Protein AF-A0A9D2S2Y0-F1 (afdb_monomer_lite)

Foldseek 3Di:
DVVVVVVVVVVVVVVVVLVVVVVVDPDDDPPVVVVVVVVVVVVVVVVVCVVVDPVVVVVVVVVVVVVVVVVPPPCVVVVVVVVLVVLQVVLVVVCVVVVWDWDWDDDPQEIEIEGADPVCVVVSVVSCVVRVVRGNYDYHYPDPDDD

Radius of gyration: 36.48 Å; chains: 1; bounding box: 66×29×106 Å

Organism: NCBI:txid2838605

Sequence (147 aa):
MQAIRHLALGVCVLCALAGVVRIFWPENSYKPVINTVLLLYIVSSVLSVGSTADWAGFAAGLRSFSLQQAQAEDFTAYRESLARQASAEALGVLLAEQGIEATVSLQGEQCTVTLVQEADLPAAQRLLDANCGSLACTLAVEGGEDG

pLDDT: mean 72.74, std 10.45, range [35.22, 85.69]

Secondary structure (DSSP, 8-state):
-HHHHHHHHHHHHHHHHHHHHHHS--SS-HHHHHHHHHHHHHHHHHHHHHHHS-HHHHHHHHHHHHHHHHTS--THHHHHHHHHHHHHHHHHHHHHHTT--EEEEEETTEEEEEES-GGGHHHHHHHHHHH-TTSEEEEEETT----

Structure (mmCIF, N/CA/C/O backbone):
data_AF-A0A9D2S2Y0-F1
#
_entry.id   AF-A0A9D2S2Y0-F1
#
loop_
_atom_site.group_PDB
_atom_site.id
_atom_site.type_symbol
_atom_site.label_atom_id
_atom_site.label_alt_id
_atom_site.label_comp_id
_atom_site.label_asym_id
_atom_site.label_entity_id
_atom_site.label_seq_id
_atom_site.pdbx_PDB_ins_code
_atom_site.Cartn_x
_atom_site.Cartn_y
_atom_site.Cartn_z
_atom_site.occupancy
_atom_site.B_iso_or_equiv
_atom_site.auth_seq_id
_atom_site.auth_comp_id
_atom_site.auth_asym_id
_atom_site.auth_atom_id
_atom_site.pdbx_PDB_model_num
ATOM 1 N N . MET A 1 1 ? 35.697 -7.128 -31.069 1.00 49.03 1 MET A N 1
ATOM 2 C CA . MET A 1 1 ? 35.902 -6.735 -32.490 1.00 49.03 1 MET A CA 1
ATOM 3 C C . MET A 1 1 ? 34.728 -7.069 -33.421 1.00 49.03 1 MET A C 1
ATOM 5 O O . MET A 1 1 ? 34.572 -6.378 -34.419 1.00 49.03 1 MET A O 1
ATOM 9 N N . GLN A 1 2 ? 33.889 -8.077 -33.141 1.00 52.72 2 GLN A N 1
ATOM 10 C CA . GLN A 1 2 ? 32.745 -8.422 -34.009 1.00 52.72 2 GLN A CA 1
ATOM 11 C C . GLN A 1 2 ? 31.580 -7.415 -33.918 1.00 52.72 2 GLN A C 1
ATOM 13 O O . GLN A 1 2 ? 31.060 -7.011 -34.951 1.00 52.72 2 GLN A O 1
ATOM 18 N N . ALA A 1 3 ? 31.235 -6.921 -32.722 1.00 54.16 3 ALA A N 1
ATOM 19 C CA . ALA A 1 3 ? 30.133 -5.964 -32.527 1.00 54.16 3 ALA A CA 1
ATOM 20 C C . ALA A 1 3 ? 30.298 -4.655 -33.329 1.00 54.16 3 ALA A C 1
ATOM 22 O O . ALA A 1 3 ? 29.354 -4.182 -33.952 1.00 54.16 3 ALA A O 1
ATOM 23 N N . ILE A 1 4 ? 31.525 -4.128 -33.400 1.00 56.34 4 ILE A N 1
ATOM 24 C CA . ILE A 1 4 ? 31.847 -2.909 -34.161 1.00 56.34 4 ILE A CA 1
ATOM 25 C C . ILE A 1 4 ? 31.686 -3.150 -35.670 1.00 56.34 4 ILE A C 1
ATOM 27 O O . ILE A 1 4 ? 31.175 -2.289 -36.378 1.00 56.34 4 ILE A O 1
ATOM 31 N N . ARG A 1 5 ? 32.050 -4.343 -36.166 1.00 57.94 5 ARG A N 1
ATOM 32 C CA . ARG A 1 5 ? 31.813 -4.731 -37.568 1.00 57.94 5 ARG A CA 1
ATOM 33 C C . ARG A 1 5 ? 30.325 -4.863 -37.877 1.00 57.94 5 ARG A C 1
ATOM 35 O O . ARG A 1 5 ? 29.908 -4.405 -38.931 1.00 57.94 5 ARG A O 1
ATOM 42 N N . HIS A 1 6 ? 29.528 -5.446 -36.983 1.00 57.91 6 HIS A N 1
ATOM 43 C CA . HIS A 1 6 ? 28.078 -5.557 -37.180 1.00 57.91 6 HIS A CA 1
ATOM 44 C C . HIS A 1 6 ? 27.382 -4.192 -37.159 1.00 57.91 6 HIS A C 1
ATOM 46 O O . HIS A 1 6 ? 26.483 -3.963 -37.962 1.00 57.91 6 HIS A O 1
ATOM 52 N N . LEU A 1 7 ? 27.845 -3.262 -36.321 1.00 67.00 7 LEU A N 1
ATOM 53 C CA . LEU A 1 7 ? 27.340 -1.890 -36.279 1.00 67.00 7 LEU A CA 1
ATOM 54 C C . LEU A 1 7 ? 27.747 -1.093 -37.526 1.00 67.00 7 LEU A C 1
ATOM 56 O O . LEU A 1 7 ? 26.904 -0.440 -38.135 1.00 67.00 7 LEU A O 1
ATOM 60 N N . ALA A 1 8 ? 29.005 -1.211 -37.964 1.00 68.31 8 ALA A N 1
ATOM 61 C CA . ALA A 1 8 ? 29.482 -0.590 -39.199 1.00 68.31 8 ALA A CA 1
ATOM 62 C C . ALA A 1 8 ? 28.754 -1.138 -40.439 1.00 68.31 8 ALA A C 1
ATOM 64 O O . ALA A 1 8 ? 28.364 -0.363 -41.308 1.00 68.31 8 ALA A O 1
ATOM 65 N N . LEU A 1 9 ? 28.511 -2.453 -40.502 1.00 69.94 9 LEU A N 1
ATOM 66 C CA . LEU A 1 9 ? 27.715 -3.075 -41.563 1.00 69.94 9 LEU A CA 1
ATOM 67 C C . LEU A 1 9 ? 26.247 -2.634 -41.501 1.00 69.94 9 LEU A C 1
ATOM 69 O O . LEU A 1 9 ? 25.676 -2.327 -42.541 1.00 69.94 9 LEU A O 1
ATOM 73 N N . GLY A 1 10 ? 25.657 -2.527 -40.307 1.00 72.94 10 GLY A N 1
ATOM 74 C CA . GLY A 1 10 ? 24.292 -2.029 -40.121 1.00 72.94 10 GLY A CA 1
ATOM 75 C C . GLY A 1 10 ? 24.118 -0.591 -40.615 1.00 72.94 10 GLY A C 1
ATOM 76 O O . GLY A 1 10 ? 23.209 -0.316 -41.395 1.00 72.94 10 GLY A O 1
ATOM 77 N N . VAL A 1 11 ? 25.036 0.306 -40.243 1.00 71.50 11 VAL A N 1
ATOM 78 C CA . VAL A 1 11 ? 25.063 1.698 -40.724 1.00 71.50 11 VAL A CA 1
ATOM 79 C C . VAL A 1 11 ? 25.299 1.768 -42.233 1.00 71.50 11 VAL A C 1
ATOM 81 O O . VAL A 1 11 ? 24.627 2.529 -42.924 1.00 71.50 11 VAL A O 1
ATOM 84 N N . CYS A 1 12 ? 26.207 0.952 -42.771 1.00 71.56 12 CYS A N 1
ATOM 85 C CA . CYS A 1 12 ? 26.520 0.955 -44.198 1.00 71.56 12 CYS A CA 1
ATOM 86 C C . CYS A 1 12 ? 25.321 0.480 -45.040 1.00 71.56 12 CYS A C 1
ATOM 88 O O . CYS A 1 12 ? 24.987 1.106 -46.046 1.00 71.56 12 CYS A O 1
ATOM 90 N N . VAL A 1 13 ? 24.615 -0.561 -44.584 1.00 76.31 13 VAL A N 1
ATOM 91 C CA . VAL A 1 13 ? 23.393 -1.077 -45.222 1.00 76.31 13 VAL A CA 1
ATOM 92 C C . VAL A 1 13 ? 22.241 -0.073 -45.125 1.00 76.31 13 VAL A C 1
ATOM 94 O O . VAL A 1 13 ? 21.551 0.141 -46.119 1.00 76.31 13 VAL A O 1
ATOM 97 N N . LEU A 1 14 ? 22.063 0.600 -43.982 1.00 70.31 14 LEU A N 1
ATOM 98 C CA . LEU A 1 14 ? 21.051 1.653 -43.812 1.00 70.31 14 LEU A CA 1
ATOM 99 C C . LEU A 1 14 ? 21.303 2.856 -44.731 1.00 70.31 14 LEU A C 1
ATOM 101 O O . LEU A 1 14 ? 20.371 3.335 -45.376 1.00 70.31 14 LEU A O 1
ATOM 105 N N . CYS A 1 15 ? 22.553 3.314 -44.849 1.00 67.81 15 CYS A N 1
ATOM 106 C CA . CYS A 1 15 ? 22.923 4.396 -45.764 1.00 67.81 15 CYS A CA 1
ATOM 107 C C . CYS A 1 15 ? 22.729 3.999 -47.235 1.00 67.81 15 CYS A C 1
ATOM 109 O O . CYS A 1 15 ? 22.235 4.803 -48.027 1.00 67.81 15 CYS A O 1
ATOM 111 N N . ALA A 1 16 ? 23.073 2.761 -47.603 1.00 73.69 16 ALA A N 1
ATOM 112 C CA . ALA A 1 16 ? 22.861 2.247 -48.953 1.00 73.69 16 ALA A CA 1
ATOM 113 C C . ALA A 1 16 ? 21.364 2.143 -49.292 1.00 73.69 16 ALA A C 1
ATOM 115 O O . ALA A 1 16 ? 20.946 2.606 -50.351 1.00 73.69 16 ALA A O 1
ATOM 116 N N . LEU A 1 17 ? 20.541 1.621 -48.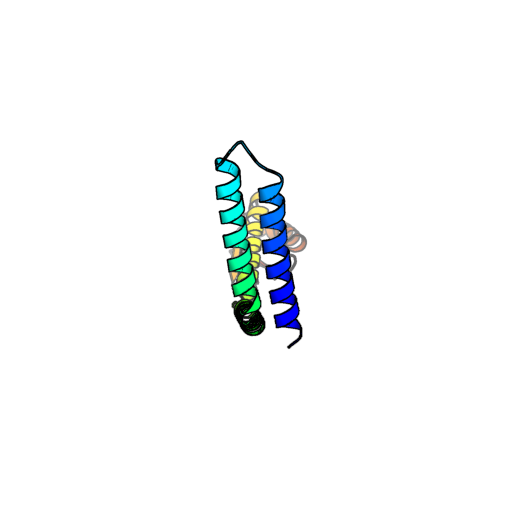376 1.00 69.62 17 LEU A N 1
ATOM 117 C CA . LEU A 1 17 ? 19.083 1.565 -48.527 1.00 69.62 17 LEU A CA 1
ATOM 118 C C . LEU A 1 17 ? 18.468 2.962 -48.642 1.00 69.62 17 LEU A C 1
ATOM 120 O O . LEU A 1 17 ? 17.639 3.184 -49.520 1.00 69.62 17 LEU A O 1
ATOM 124 N N . ALA A 1 18 ? 18.911 3.922 -47.828 1.00 64.94 18 ALA A N 1
ATOM 125 C CA . ALA A 1 18 ? 18.463 5.310 -47.922 1.00 64.94 18 ALA A CA 1
ATOM 126 C C . ALA A 1 18 ? 18.840 5.955 -49.271 1.00 64.94 18 ALA A C 1
ATOM 128 O O . ALA A 1 18 ? 18.036 6.687 -49.848 1.00 64.94 18 ALA A O 1
ATOM 129 N N . GLY A 1 19 ? 20.030 5.653 -49.803 1.00 67.38 19 GLY A N 1
ATOM 130 C CA . GLY A 1 19 ? 20.469 6.098 -51.129 1.00 67.38 19 GLY A CA 1
ATOM 131 C C . GLY A 1 19 ? 19.656 5.480 -52.272 1.00 67.38 19 GLY A C 1
ATOM 132 O O . GLY A 1 19 ? 19.246 6.193 -53.187 1.00 67.38 19 GLY A O 1
ATOM 133 N N . VAL A 1 20 ? 19.359 4.179 -52.192 1.00 69.06 20 VAL A N 1
ATOM 134 C CA . VAL A 1 20 ? 18.548 3.452 -53.185 1.00 69.06 20 VAL A CA 1
ATOM 135 C C . VAL A 1 20 ? 17.099 3.939 -53.177 1.00 69.06 20 VAL A C 1
ATOM 137 O O . VAL A 1 20 ? 16.559 4.246 -54.235 1.00 69.06 20 VAL A O 1
ATOM 140 N N . VAL A 1 21 ? 16.492 4.113 -51.999 1.00 63.28 21 VAL A N 1
ATOM 141 C CA . VAL A 1 21 ? 15.144 4.696 -51.858 1.00 63.28 21 VAL A CA 1
ATOM 142 C C . VAL A 1 21 ? 15.084 6.099 -52.468 1.00 63.28 21 VAL A C 1
ATOM 144 O O . VAL A 1 21 ? 14.081 6.460 -53.077 1.00 63.28 21 VAL A O 1
ATOM 147 N N . ARG A 1 22 ? 16.175 6.873 -52.383 1.00 62.69 22 ARG A N 1
ATOM 148 C CA . ARG A 1 22 ? 16.270 8.186 -53.032 1.00 62.69 22 ARG A CA 1
ATOM 149 C C . ARG A 1 22 ? 16.376 8.122 -54.556 1.00 62.69 22 ARG A C 1
ATOM 151 O O . ARG A 1 22 ? 15.834 8.999 -55.216 1.00 62.69 22 ARG A O 1
ATOM 158 N N . ILE A 1 23 ? 17.065 7.119 -55.104 1.00 64.31 23 ILE A N 1
ATOM 159 C CA . ILE A 1 23 ? 17.168 6.891 -56.557 1.00 64.31 23 ILE A CA 1
ATOM 160 C C . ILE A 1 23 ? 15.810 6.485 -57.147 1.00 64.31 23 ILE A C 1
ATOM 162 O O . ILE A 1 23 ? 15.483 6.881 -58.262 1.00 64.31 23 ILE A O 1
ATOM 166 N N . PHE A 1 24 ? 15.016 5.723 -56.389 1.00 59.09 24 PHE A N 1
ATOM 167 C CA . PHE A 1 24 ? 13.699 5.241 -56.812 1.00 59.09 24 PHE A CA 1
ATOM 168 C C . PHE A 1 24 ? 12.557 6.239 -56.577 1.00 59.09 24 PHE A C 1
ATOM 170 O O . PHE A 1 24 ? 11.437 5.969 -57.004 1.00 59.09 24 PHE A O 1
ATOM 177 N N . TRP A 1 25 ? 12.821 7.394 -55.953 1.00 51.00 25 TRP A N 1
ATOM 178 C CA . TRP A 1 25 ? 11.816 8.440 -55.732 1.00 51.00 25 TRP A CA 1
ATOM 179 C C . TRP A 1 25 ? 12.216 9.795 -56.346 1.00 51.00 25 TRP A C 1
ATOM 181 O O . TRP A 1 25 ? 12.379 10.786 -55.621 1.00 51.00 25 TRP A O 1
ATOM 191 N N . PRO A 1 26 ? 12.408 9.873 -57.678 1.00 53.50 26 PRO A N 1
ATOM 192 C CA . PRO A 1 26 ? 12.520 11.147 -58.357 1.00 53.50 26 PRO A CA 1
ATOM 193 C C . PRO A 1 26 ? 11.121 11.765 -58.481 1.00 53.50 26 PRO A C 1
ATOM 195 O O . PRO A 1 26 ? 10.187 11.146 -58.976 1.00 53.50 26 PRO A O 1
ATOM 198 N N . GLU A 1 27 ? 11.018 13.005 -58.008 1.00 54.72 27 GLU A N 1
ATOM 199 C CA . GLU A 1 27 ? 9.892 13.924 -58.206 1.00 54.72 27 GLU A CA 1
ATOM 200 C C . GLU A 1 27 ? 8.595 13.590 -57.453 1.00 54.72 27 GLU A C 1
ATOM 202 O O . GLU A 1 27 ? 7.667 12.977 -57.967 1.00 54.72 27 GLU A O 1
ATOM 207 N N . ASN A 1 28 ? 8.523 14.086 -56.211 1.00 53.59 28 ASN A N 1
ATOM 208 C CA . ASN A 1 28 ? 7.431 14.913 -55.667 1.00 53.59 28 ASN A CA 1
ATOM 209 C C . ASN A 1 28 ? 7.290 14.678 -54.149 1.00 53.59 28 ASN A C 1
ATOM 211 O O . ASN A 1 28 ? 7.199 13.546 -53.679 1.00 53.59 28 ASN A O 1
ATOM 215 N N . SER A 1 29 ? 7.205 15.778 -53.391 1.00 54.41 29 SER A N 1
ATOM 216 C CA . SER A 1 29 ? 7.024 15.854 -51.930 1.00 54.41 29 SER A CA 1
ATOM 217 C C . SER A 1 29 ? 8.307 15.832 -51.072 1.00 54.41 29 SER A C 1
ATOM 219 O O . SER A 1 29 ? 8.722 14.827 -50.502 1.00 54.41 29 SER A O 1
ATOM 221 N N . TYR A 1 30 ? 8.909 17.013 -50.896 1.00 55.62 30 TYR A N 1
ATOM 222 C CA . TYR A 1 30 ? 10.034 17.272 -49.979 1.00 55.62 30 TYR A CA 1
ATOM 223 C C . TYR A 1 30 ? 9.666 17.164 -48.482 1.00 55.62 30 TYR A C 1
ATOM 225 O O . TYR A 1 30 ? 10.537 16.950 -47.640 1.00 55.62 30 TYR A O 1
ATOM 233 N N . LYS A 1 31 ? 8.378 17.278 -48.130 1.00 57.38 31 LYS A N 1
ATOM 234 C CA . LYS A 1 31 ? 7.872 17.208 -46.743 1.00 57.38 31 LYS A CA 1
ATOM 235 C C . LYS A 1 31 ? 8.111 15.854 -46.043 1.00 57.38 31 LYS A C 1
ATOM 237 O O . LYS A 1 31 ? 8.651 15.864 -44.937 1.00 57.38 31 LYS A O 1
ATOM 242 N N . PRO A 1 32 ? 7.761 14.696 -46.636 1.00 63.59 32 PRO A N 1
ATOM 243 C CA . PRO A 1 32 ? 7.990 13.393 -46.006 1.00 63.59 32 PRO A CA 1
ATOM 244 C C . PRO A 1 32 ? 9.474 13.026 -45.901 1.00 63.59 32 PRO A C 1
ATOM 246 O O . PRO A 1 32 ? 9.870 12.372 -44.938 1.00 63.59 32 PRO A O 1
ATOM 249 N N . VAL A 1 33 ? 10.315 13.483 -46.832 1.00 65.38 33 VAL A N 1
ATOM 250 C CA . VAL A 1 33 ? 11.755 13.174 -46.836 1.00 65.38 33 VAL A CA 1
ATOM 251 C C . VAL A 1 33 ? 12.474 13.831 -45.657 1.00 65.38 33 VAL A C 1
ATOM 253 O O . VAL A 1 33 ? 13.266 13.170 -44.993 1.00 65.38 33 VAL A O 1
ATOM 256 N N . ILE A 1 34 ? 12.165 15.094 -45.338 1.00 70.69 34 ILE A N 1
ATOM 257 C CA . ILE A 1 34 ? 12.774 15.790 -44.190 1.00 70.69 34 ILE A CA 1
ATOM 258 C C . ILE A 1 34 ? 12.398 15.091 -42.882 1.00 70.69 34 ILE A C 1
ATOM 260 O O . ILE A 1 34 ? 13.273 14.814 -42.067 1.00 70.69 34 ILE A O 1
ATOM 264 N N . ASN A 1 35 ? 11.121 14.739 -42.707 1.00 71.94 35 ASN A N 1
ATOM 265 C CA . ASN A 1 35 ? 10.665 14.039 -41.507 1.00 71.94 35 ASN A CA 1
ATOM 266 C C . ASN A 1 35 ? 11.279 12.635 -41.390 1.00 71.94 35 ASN A C 1
ATOM 268 O O . ASN A 1 35 ? 11.668 12.216 -40.307 1.00 71.94 35 ASN A O 1
ATOM 272 N N . THR A 1 36 ? 11.428 11.927 -42.511 1.00 76.69 36 THR A N 1
ATOM 273 C CA . THR A 1 36 ? 12.027 10.584 -42.536 1.00 76.69 36 THR A CA 1
ATOM 274 C C . THR A 1 36 ? 13.508 10.629 -42.183 1.00 76.69 36 THR A C 1
ATOM 276 O O . THR A 1 36 ? 13.975 9.814 -41.394 1.00 76.69 36 THR A O 1
ATOM 279 N N . VAL A 1 37 ? 14.248 11.603 -42.718 1.00 77.38 37 VAL A N 1
ATOM 280 C CA . VAL A 1 37 ? 15.668 11.789 -42.393 1.00 77.38 37 VAL A CA 1
ATOM 281 C C . VAL A 1 37 ? 15.839 12.235 -40.940 1.00 77.38 37 VAL A C 1
ATOM 283 O O . VAL A 1 37 ? 16.724 11.724 -40.260 1.00 77.38 37 VAL A O 1
ATOM 286 N N . LEU A 1 38 ? 14.975 13.123 -40.435 1.00 79.19 38 LEU A N 1
ATOM 287 C CA . LEU A 1 38 ? 14.986 13.539 -39.031 1.00 79.19 38 LEU A CA 1
ATOM 288 C C . LEU A 1 38 ? 14.698 12.354 -38.098 1.00 79.19 38 LEU A C 1
ATOM 290 O O . LEU A 1 38 ? 15.418 12.147 -37.126 1.00 79.19 38 LEU A O 1
ATOM 294 N N . LEU A 1 39 ? 13.693 11.538 -38.424 1.00 80.38 39 LEU A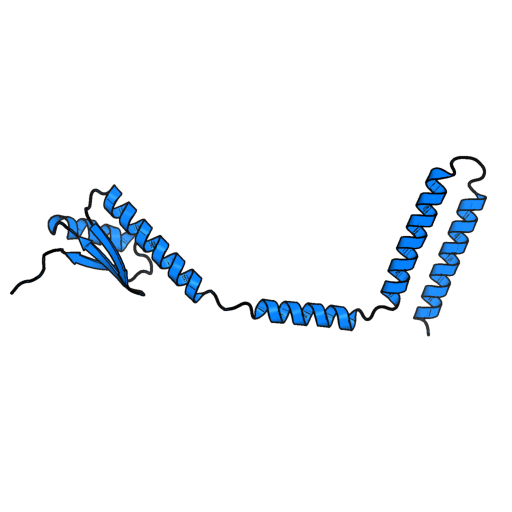 N 1
ATOM 295 C CA . LEU A 1 39 ? 13.341 10.339 -37.668 1.00 80.38 39 LEU A CA 1
ATOM 296 C C . LEU A 1 39 ? 14.490 9.325 -37.674 1.00 80.38 39 LEU A C 1
ATOM 298 O O . LEU A 1 39 ? 14.867 8.823 -36.620 1.00 80.38 39 LEU A O 1
ATOM 302 N N . LEU A 1 40 ? 15.090 9.065 -38.839 1.00 79.50 40 LEU A N 1
ATOM 303 C CA . LEU A 1 40 ? 16.258 8.190 -38.960 1.00 79.50 40 LEU A CA 1
ATOM 304 C C . LEU A 1 40 ? 17.453 8.718 -38.167 1.00 79.50 40 LEU A C 1
ATOM 306 O O . LEU A 1 40 ? 18.142 7.932 -37.523 1.00 79.50 40 LEU A O 1
ATOM 310 N N . TYR A 1 41 ? 17.685 10.031 -38.174 1.00 78.25 41 TYR A N 1
ATOM 311 C CA . TYR A 1 41 ? 18.746 10.653 -37.391 1.00 78.25 41 TYR A CA 1
ATOM 312 C C . TYR A 1 41 ? 18.502 10.504 -35.885 1.00 78.25 41 TYR A C 1
ATOM 314 O O . TYR A 1 41 ? 19.420 10.125 -35.159 1.00 78.25 41 TYR A O 1
ATOM 322 N N . ILE A 1 42 ? 17.272 10.729 -35.414 1.00 80.06 42 ILE A N 1
ATOM 323 C CA . ILE A 1 42 ? 16.896 10.542 -34.005 1.00 80.06 42 ILE A CA 1
ATOM 324 C C . ILE A 1 42 ? 17.072 9.075 -33.601 1.00 80.06 42 ILE A C 1
ATOM 326 O O . ILE A 1 42 ? 17.743 8.790 -32.612 1.00 80.06 42 ILE A O 1
ATOM 330 N N . VAL A 1 43 ? 16.547 8.134 -34.391 1.00 80.00 43 VAL A N 1
ATOM 331 C CA . VAL A 1 43 ? 16.662 6.694 -34.115 1.00 80.00 43 VAL A CA 1
ATOM 332 C C . VAL A 1 43 ? 18.123 6.248 -34.131 1.00 80.00 43 VAL A C 1
ATOM 334 O O . VAL A 1 43 ? 18.553 5.554 -33.216 1.00 80.00 43 VAL A O 1
ATOM 337 N N . SER A 1 44 ? 18.917 6.685 -35.111 1.00 73.25 44 SER A N 1
ATOM 338 C CA . SER A 1 44 ? 20.344 6.356 -35.181 1.00 73.25 44 SER A CA 1
ATOM 339 C C . SER A 1 44 ? 21.140 6.971 -34.031 1.00 73.25 44 SER A C 1
ATOM 341 O O . SER A 1 44 ? 22.096 6.349 -33.576 1.00 73.25 44 SER A O 1
ATOM 343 N N . SER A 1 45 ? 20.774 8.168 -33.568 1.00 74.06 45 SER A N 1
ATOM 344 C CA . SER A 1 45 ? 21.450 8.850 -32.456 1.00 74.06 45 SER A CA 1
ATOM 345 C C . SER A 1 45 ? 21.118 8.200 -31.113 1.00 74.06 45 SER A C 1
ATOM 347 O O . SER A 1 45 ? 21.996 8.011 -30.279 1.00 74.06 45 SER A O 1
ATOM 349 N N . VAL A 1 46 ? 19.864 7.789 -30.910 1.00 75.00 46 VAL A N 1
ATOM 350 C CA . VAL A 1 46 ? 19.456 7.040 -29.712 1.00 75.00 46 VAL A CA 1
ATOM 351 C C . VAL A 1 46 ? 20.059 5.636 -29.721 1.00 75.00 46 VAL A C 1
ATOM 353 O O . VAL A 1 46 ? 20.520 5.162 -28.687 1.00 75.00 46 VAL A O 1
ATOM 356 N N . LEU A 1 47 ? 20.118 4.977 -30.881 1.00 72.19 47 LEU A N 1
ATOM 357 C CA . LEU A 1 47 ? 20.699 3.641 -31.006 1.00 72.19 47 LEU A CA 1
ATOM 358 C C . LEU A 1 47 ? 22.227 3.654 -30.850 1.00 72.19 47 LEU A C 1
ATOM 360 O O . LEU A 1 47 ? 22.780 2.733 -30.253 1.00 72.19 47 LEU A O 1
ATOM 364 N N . SER A 1 48 ? 22.916 4.697 -31.327 1.00 62.88 48 SER A N 1
ATOM 365 C CA . SER A 1 48 ? 24.363 4.845 -31.138 1.00 62.88 48 SER A CA 1
ATOM 366 C C . SER A 1 48 ? 24.709 5.118 -29.675 1.00 62.88 48 SER A C 1
ATOM 368 O O . SER A 1 48 ? 25.541 4.404 -29.118 1.00 62.88 48 SER A O 1
ATOM 370 N N . VAL A 1 49 ? 24.001 6.045 -29.021 1.00 63.03 49 VAL A N 1
ATOM 371 C CA . VAL A 1 49 ? 24.150 6.312 -27.582 1.00 63.03 49 VAL A CA 1
ATOM 372 C C . VAL A 1 49 ? 23.794 5.073 -26.763 1.00 63.03 49 VAL A C 1
ATOM 374 O O . VAL A 1 49 ? 24.542 4.706 -25.861 1.00 63.03 49 VAL A O 1
ATOM 377 N N . GLY A 1 50 ? 22.721 4.365 -27.123 1.00 61.94 50 GLY A N 1
ATOM 378 C CA . GLY A 1 50 ? 22.348 3.092 -26.515 1.00 61.94 50 GLY A CA 1
ATOM 379 C C . GLY A 1 50 ? 23.409 2.007 -26.708 1.00 61.94 50 GLY A C 1
ATOM 380 O O . GLY A 1 50 ? 23.651 1.228 -25.803 1.00 61.94 50 GLY A O 1
ATOM 381 N N . SER A 1 51 ? 24.120 1.954 -27.832 1.00 63.56 51 SER A N 1
ATOM 382 C CA . SER A 1 51 ? 25.181 0.951 -28.023 1.00 63.56 51 SER A CA 1
ATOM 383 C C . SER A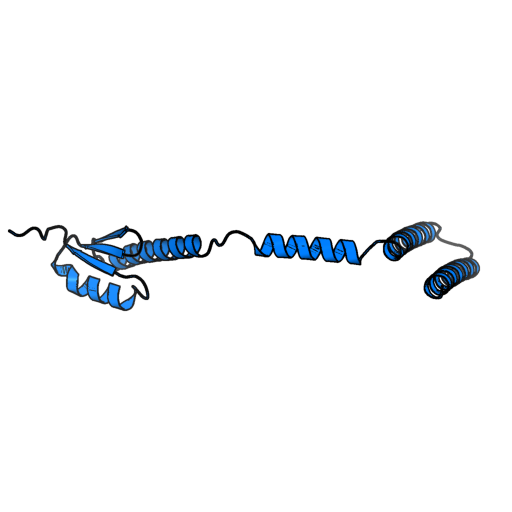 1 51 ? 26.450 1.213 -27.197 1.00 63.56 51 SER A C 1
ATOM 385 O O . SER A 1 51 ? 27.234 0.291 -26.978 1.00 63.56 51 SER A O 1
ATOM 387 N N . THR A 1 52 ? 26.648 2.452 -26.732 1.00 60.41 52 THR A N 1
ATOM 388 C CA . THR A 1 52 ? 27.812 2.878 -25.934 1.00 60.41 52 THR A CA 1
ATOM 389 C C . THR A 1 52 ? 27.496 3.130 -24.460 1.00 60.41 52 THR A C 1
ATOM 391 O O . THR A 1 52 ? 28.417 3.304 -23.666 1.00 60.41 52 THR A O 1
ATOM 394 N N . ALA A 1 53 ? 26.216 3.191 -24.091 1.00 69.81 53 ALA A N 1
ATOM 395 C CA . ALA A 1 53 ? 25.784 3.426 -22.721 1.00 69.81 53 ALA A CA 1
ATOM 396 C C . ALA A 1 53 ? 26.045 2.194 -21.843 1.00 69.81 53 ALA A C 1
ATOM 398 O O . ALA A 1 53 ? 25.782 1.057 -22.243 1.00 69.81 53 ALA A O 1
ATOM 399 N N . ASP A 1 54 ? 26.529 2.425 -20.621 1.00 72.62 54 ASP A N 1
ATOM 400 C CA . ASP A 1 54 ? 26.712 1.381 -19.614 1.00 72.62 54 ASP A CA 1
ATOM 401 C C . ASP A 1 54 ? 25.352 0.970 -19.022 1.00 72.62 54 ASP A C 1
ATOM 403 O O . ASP A 1 54 ? 24.931 1.401 -17.945 1.00 72.62 54 ASP A O 1
ATOM 407 N N . TRP A 1 55 ? 24.630 0.134 -19.771 1.00 77.00 55 TRP A N 1
ATOM 408 C CA . TRP A 1 55 ? 23.353 -0.442 -19.347 1.00 77.00 55 TRP A CA 1
ATOM 409 C C . TRP A 1 55 ? 23.475 -1.271 -18.073 1.00 77.00 55 TRP A C 1
ATOM 411 O O . TRP A 1 55 ? 22.492 -1.396 -17.343 1.00 77.00 55 TRP A O 1
ATOM 421 N N . ALA A 1 56 ? 24.655 -1.830 -17.790 1.00 76.56 56 ALA A N 1
ATOM 422 C CA . ALA A 1 56 ? 24.886 -2.577 -16.564 1.00 76.56 56 ALA A CA 1
ATOM 423 C C . ALA A 1 56 ? 24.901 -1.630 -15.356 1.00 76.56 56 ALA A C 1
ATOM 425 O O . ALA A 1 56 ? 24.218 -1.907 -14.370 1.00 76.56 56 ALA A O 1
ATOM 426 N N . GLY A 1 57 ? 25.577 -0.482 -15.465 1.00 79.56 57 GLY A N 1
ATOM 427 C CA . GLY A 1 57 ? 25.545 0.586 -14.463 1.00 79.56 57 GLY A CA 1
ATOM 428 C C . GLY A 1 57 ? 24.148 1.185 -14.265 1.00 79.56 57 GLY A C 1
ATOM 429 O O . GLY A 1 57 ? 23.705 1.361 -13.132 1.00 79.56 57 GLY A O 1
ATOM 430 N N . PHE A 1 58 ? 23.400 1.411 -15.349 1.00 79.38 58 PHE A N 1
ATOM 431 C CA . PHE A 1 58 ? 22.013 1.887 -15.273 1.00 79.38 58 PHE A CA 1
ATOM 432 C C . PHE A 1 58 ? 21.075 0.863 -14.614 1.00 79.38 58 PHE A C 1
ATOM 434 O O . PHE A 1 58 ? 20.296 1.211 -13.728 1.00 79.38 58 PHE A O 1
ATOM 441 N N . ALA A 1 59 ? 21.178 -0.417 -14.984 1.00 80.56 59 ALA A N 1
ATOM 442 C CA . ALA A 1 59 ? 20.396 -1.489 -14.370 1.00 80.56 59 ALA A CA 1
ATOM 443 C C . ALA A 1 59 ? 20.772 -1.713 -12.896 1.00 80.56 59 ALA A C 1
ATOM 445 O O . ALA A 1 59 ? 19.905 -2.032 -12.081 1.00 80.56 59 ALA A O 1
ATOM 446 N N . ALA A 1 60 ? 22.046 -1.536 -12.536 1.00 81.06 60 ALA A N 1
ATOM 447 C CA . ALA A 1 60 ? 22.499 -1.555 -11.149 1.00 81.06 60 ALA A CA 1
ATOM 448 C C . ALA A 1 60 ? 21.934 -0.364 -10.360 1.00 81.06 60 ALA A C 1
ATOM 450 O O . ALA A 1 60 ? 21.433 -0.557 -9.254 1.00 81.06 60 ALA A O 1
ATOM 451 N N . GLY A 1 61 ? 21.923 0.833 -10.956 1.00 83.44 61 GLY A N 1
ATOM 452 C CA . GLY A 1 61 ? 21.289 2.025 -10.395 1.00 83.44 61 GLY A CA 1
ATOM 453 C C . GLY A 1 61 ? 19.796 1.815 -10.143 1.00 83.44 61 GLY A C 1
ATOM 454 O O . GLY A 1 61 ? 19.331 2.018 -9.023 1.00 83.44 61 GLY A O 1
ATOM 455 N N . LEU A 1 62 ? 19.063 1.292 -11.130 1.00 83.38 62 LEU A N 1
ATOM 456 C CA . LEU A 1 62 ? 17.653 0.930 -10.968 1.00 83.38 62 LEU A CA 1
ATOM 457 C C . LEU A 1 62 ? 17.449 -0.091 -9.846 1.00 83.38 62 LEU A C 1
ATOM 459 O O . LEU A 1 62 ? 16.591 0.117 -8.998 1.00 83.38 62 LEU A O 1
ATOM 463 N N . ARG A 1 63 ? 18.268 -1.149 -9.781 1.00 80.06 63 ARG A N 1
ATOM 464 C CA . ARG A 1 63 ? 18.195 -2.138 -8.694 1.00 80.06 63 ARG A CA 1
ATOM 465 C C . ARG A 1 63 ? 18.460 -1.526 -7.323 1.00 80.06 63 ARG A C 1
ATOM 467 O O . ARG A 1 63 ? 17.736 -1.847 -6.390 1.00 80.06 63 ARG A O 1
ATOM 474 N N . SER A 1 64 ? 19.458 -0.652 -7.192 1.00 80.62 64 SER A N 1
ATOM 475 C CA . SER A 1 64 ? 19.726 0.042 -5.927 1.00 80.62 64 SER A CA 1
ATOM 476 C C . SER A 1 64 ? 18.565 0.943 -5.516 1.00 80.62 64 SER A C 1
ATOM 478 O O . SER A 1 64 ? 18.198 0.963 -4.348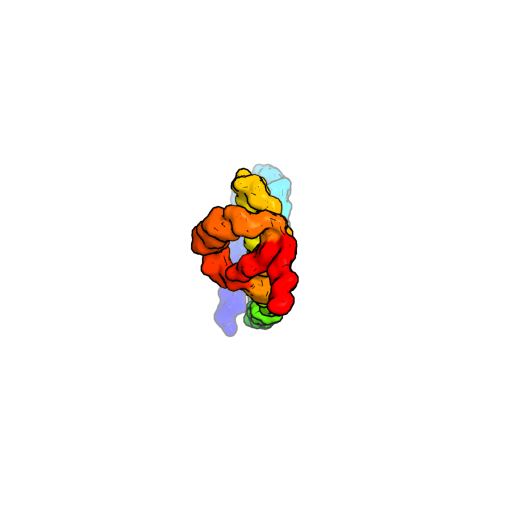 1.00 80.62 64 SER A O 1
ATOM 480 N N . PHE A 1 65 ? 17.924 1.605 -6.481 1.00 82.31 65 PHE A N 1
ATOM 481 C CA . PHE A 1 65 ? 16.751 2.435 -6.234 1.00 82.31 65 PHE A CA 1
ATOM 482 C C . PHE A 1 65 ? 15.542 1.589 -5.821 1.00 82.31 65 PHE A C 1
ATOM 484 O O . PHE A 1 65 ? 14.844 1.936 -4.877 1.00 82.31 65 PHE A O 1
ATOM 491 N N . SER A 1 66 ? 15.329 0.441 -6.470 1.00 76.81 66 SER A N 1
ATOM 492 C CA . SER A 1 66 ? 14.283 -0.515 -6.094 1.00 76.81 66 SER A CA 1
ATOM 493 C C . SER A 1 66 ? 14.522 -1.133 -4.717 1.00 76.81 66 SER A C 1
ATOM 495 O O . SER A 1 66 ? 13.568 -1.319 -3.974 1.00 76.81 66 SER A O 1
ATOM 497 N N . LEU A 1 67 ? 15.772 -1.432 -4.349 1.00 73.56 67 LEU A N 1
ATOM 498 C CA . LEU A 1 67 ? 16.119 -1.925 -3.012 1.00 73.56 67 LEU A CA 1
ATOM 499 C C . LEU A 1 67 ? 15.934 -0.842 -1.942 1.00 73.56 67 LEU A C 1
ATOM 501 O O . LEU A 1 67 ? 15.419 -1.136 -0.870 1.00 73.56 67 LEU A O 1
ATOM 505 N N . GLN A 1 68 ? 16.276 0.410 -2.254 1.00 69.44 68 GLN A N 1
ATOM 506 C CA . GLN A 1 68 ? 16.013 1.561 -1.388 1.00 69.44 68 GLN A CA 1
ATOM 507 C C . GLN A 1 68 ? 14.506 1.813 -1.223 1.00 69.44 68 GLN A C 1
ATOM 509 O O . GLN A 1 68 ? 14.043 2.106 -0.129 1.00 69.44 68 GLN A O 1
ATOM 514 N N . GLN A 1 69 ? 13.717 1.654 -2.290 1.00 63.84 69 GLN A N 1
ATOM 515 C CA . GLN A 1 69 ? 12.254 1.705 -2.212 1.00 63.84 69 GLN A CA 1
ATOM 516 C C . GLN A 1 69 ? 11.659 0.498 -1.482 1.00 63.84 69 GLN A C 1
ATOM 518 O O . GLN A 1 69 ? 10.622 0.634 -0.851 1.00 63.84 69 GLN A O 1
ATOM 523 N N . ALA A 1 70 ? 12.288 -0.675 -1.543 1.00 61.00 70 ALA A N 1
ATOM 524 C CA . ALA A 1 70 ? 11.876 -1.831 -0.748 1.00 61.00 70 ALA A CA 1
ATOM 525 C C . ALA A 1 70 ? 12.204 -1.655 0.745 1.00 61.00 70 ALA A C 1
ATOM 527 O O . ALA A 1 70 ? 11.564 -2.281 1.580 1.00 61.00 70 ALA A O 1
ATOM 528 N N . GLN A 1 71 ? 13.155 -0.777 1.076 1.00 60.09 71 GLN A N 1
ATOM 529 C CA . GLN A 1 71 ? 13.367 -0.252 2.427 1.00 60.09 71 GLN A CA 1
ATOM 530 C C . GLN A 1 71 ? 12.410 0.897 2.788 1.00 60.09 71 GLN A C 1
ATOM 532 O O . GLN A 1 71 ? 12.622 1.538 3.816 1.00 60.09 71 GLN A O 1
ATOM 537 N N . ALA A 1 72 ? 11.370 1.171 1.982 1.00 58.91 72 ALA A N 1
ATOM 538 C CA . ALA A 1 72 ? 10.286 2.055 2.400 1.00 58.91 72 ALA A CA 1
ATOM 539 C C . ALA A 1 72 ? 9.804 1.616 3.786 1.00 58.91 72 ALA A C 1
ATOM 541 O O . ALA A 1 72 ? 9.503 0.440 3.988 1.00 58.91 72 ALA A O 1
ATOM 542 N N . GLU A 1 73 ? 9.815 2.566 4.720 1.00 63.47 73 GLU A N 1
ATOM 543 C CA . GLU A 1 73 ? 9.482 2.381 6.129 1.00 63.47 73 GLU A CA 1
ATOM 544 C C . GLU A 1 73 ? 8.311 1.414 6.330 1.00 63.47 73 GLU A C 1
ATOM 546 O O . GLU A 1 73 ? 7.304 1.453 5.619 1.00 63.47 73 GLU A O 1
ATOM 551 N N . ASP A 1 74 ? 8.461 0.519 7.305 1.00 68.94 74 ASP A N 1
ATOM 552 C CA . ASP A 1 74 ? 7.476 -0.510 7.605 1.00 68.94 74 ASP A CA 1
ATOM 553 C C . ASP A 1 74 ? 6.241 0.123 8.273 1.00 68.94 74 ASP A C 1
ATOM 555 O O . ASP A 1 74 ? 6.090 0.160 9.493 1.00 68.94 74 ASP A O 1
ATOM 559 N N . PHE A 1 75 ? 5.350 0.688 7.454 1.00 71.19 75 PHE A N 1
ATOM 560 C CA . PHE A 1 75 ? 4.101 1.316 7.896 1.00 71.19 75 PHE A CA 1
ATOM 561 C C . PHE A 1 75 ? 3.014 0.292 8.253 1.00 71.19 75 PHE A C 1
ATOM 563 O O . PHE A 1 75 ? 1.863 0.677 8.467 1.00 71.19 75 PHE A O 1
ATOM 570 N N . THR A 1 76 ? 3.326 -1.006 8.298 1.00 78.44 76 THR A N 1
ATOM 571 C CA . THR A 1 76 ? 2.367 -2.062 8.665 1.00 78.44 76 THR A CA 1
ATOM 572 C C . THR A 1 76 ? 1.753 -1.803 10.036 1.00 78.44 76 THR A C 1
ATOM 574 O O . THR A 1 76 ? 0.531 -1.788 10.146 1.00 78.44 76 THR A O 1
ATOM 577 N N . ALA A 1 77 ? 2.568 -1.447 11.033 1.00 77.00 77 ALA A N 1
ATOM 578 C CA . ALA A 1 77 ? 2.099 -1.087 12.371 1.00 77.00 77 ALA A CA 1
ATOM 579 C C . ALA A 1 77 ? 1.118 0.102 12.354 1.00 77.00 77 ALA A C 1
ATOM 581 O O . ALA A 1 77 ? 0.076 0.079 13.013 1.00 77.00 77 ALA A O 1
ATOM 582 N N . TYR A 1 78 ? 1.409 1.130 11.550 1.00 76.88 78 TYR A N 1
ATOM 583 C CA . TYR A 1 78 ? 0.517 2.280 11.396 1.00 76.88 78 TYR A CA 1
ATOM 584 C C . TYR A 1 78 ? -0.792 1.884 10.700 1.00 76.88 78 TYR A C 1
ATOM 586 O O . TYR A 1 78 ? -1.875 2.239 11.161 1.00 76.88 78 TYR A O 1
ATOM 594 N N . ARG A 1 79 ? -0.725 1.081 9.634 1.00 78.38 79 ARG A N 1
ATOM 595 C CA . ARG A 1 79 ? -1.911 0.581 8.923 1.00 78.38 79 ARG A CA 1
ATOM 596 C C . ARG A 1 79 ? -2.789 -0.299 9.806 1.00 78.38 79 ARG A C 1
ATOM 598 O O . ARG A 1 79 ? -4.008 -0.184 9.732 1.00 78.38 79 ARG A O 1
ATOM 605 N N . GLU A 1 80 ? -2.187 -1.136 10.643 1.00 82.12 80 GLU A N 1
ATOM 606 C CA . GLU A 1 80 ? -2.911 -1.931 11.631 1.00 82.12 80 GLU A CA 1
ATOM 607 C C . GLU A 1 80 ? -3.615 -1.044 12.657 1.00 82.12 80 GLU A C 1
ATOM 609 O O . GLU A 1 80 ? -4.800 -1.250 12.909 1.00 82.12 80 GLU A O 1
ATOM 614 N N . SER A 1 81 ? -2.943 -0.016 13.190 1.00 79.25 81 SER A N 1
ATOM 615 C CA . SER A 1 81 ? -3.595 0.927 14.110 1.00 79.25 81 SER A CA 1
ATOM 616 C C . SER A 1 81 ? -4.787 1.641 13.464 1.00 79.25 81 SER A C 1
ATOM 618 O O . SER A 1 81 ? -5.840 1.761 14.087 1.00 79.25 81 SER A O 1
ATOM 620 N N . LEU A 1 82 ? -4.669 2.025 12.188 1.00 81.50 82 LEU A N 1
ATOM 621 C CA . LEU A 1 82 ? -5.734 2.707 11.455 1.00 81.50 82 LEU A CA 1
ATOM 622 C C . LEU A 1 82 ? -6.922 1.775 11.183 1.00 81.50 82 LEU A C 1
ATOM 624 O O . LEU A 1 82 ? -8.074 2.172 11.333 1.00 81.50 82 LEU A O 1
ATOM 628 N N . ALA A 1 83 ? -6.643 0.517 10.829 1.00 82.69 83 ALA A N 1
ATOM 629 C CA . ALA A 1 83 ? -7.666 -0.506 10.645 1.00 82.69 83 ALA A CA 1
ATOM 630 C C . ALA A 1 83 ? -8.413 -0.808 11.956 1.00 82.69 83 ALA A C 1
ATOM 632 O O . ALA A 1 83 ? -9.638 -0.946 11.941 1.00 82.69 83 ALA A O 1
ATOM 633 N N . ARG A 1 84 ? -7.706 -0.856 13.096 1.00 81.06 84 ARG A N 1
ATOM 634 C CA . ARG A 1 84 ? -8.322 -1.022 14.425 1.00 81.06 84 ARG A CA 1
ATOM 635 C C . ARG A 1 84 ? -9.203 0.170 14.789 1.00 81.06 84 ARG A C 1
ATOM 637 O O . ARG A 1 84 ? -10.319 -0.029 15.258 1.00 81.06 84 ARG A O 1
ATOM 644 N N . GLN A 1 85 ? -8.742 1.391 14.521 1.00 83.75 85 GLN A N 1
ATOM 645 C CA . GLN A 1 85 ? -9.510 2.602 14.799 1.00 83.75 85 GLN A CA 1
ATOM 646 C C . GLN A 1 85 ? -10.788 2.686 13.956 1.00 83.75 85 GLN A C 1
ATOM 648 O O . GLN A 1 85 ? -11.861 2.912 14.508 1.00 83.75 85 GLN A O 1
ATOM 653 N N . ALA A 1 86 ? -10.697 2.403 12.653 1.00 83.88 86 ALA A N 1
ATOM 654 C CA . ALA A 1 86 ? -11.865 2.339 11.774 1.00 83.88 86 ALA A CA 1
ATOM 655 C C . ALA A 1 86 ? -12.869 1.256 12.210 1.00 83.88 86 ALA A C 1
ATOM 657 O O . ALA A 1 86 ? -14.078 1.448 12.125 1.00 83.88 86 ALA A O 1
ATOM 658 N N . SER A 1 87 ? -12.371 0.124 12.712 1.00 80.75 87 SER A N 1
ATOM 659 C CA . SER A 1 87 ? -13.216 -0.960 13.220 1.00 80.75 87 SER A CA 1
ATOM 660 C C . SER A 1 87 ? -13.918 -0.582 14.535 1.00 80.75 87 SER A C 1
ATOM 662 O O . SER A 1 87 ? -15.093 -0.891 14.705 1.00 80.75 87 SER A O 1
ATOM 664 N N . ALA A 1 88 ? -13.243 0.135 15.443 1.00 81.00 88 ALA A N 1
ATOM 665 C CA . ALA A 1 88 ? -13.852 0.651 16.673 1.00 81.00 88 ALA A CA 1
ATOM 666 C C . ALA A 1 88 ? -14.937 1.706 16.386 1.00 81.00 88 ALA A C 1
ATOM 668 O O . ALA A 1 88 ? -15.998 1.692 17.006 1.00 81.00 88 ALA A O 1
ATOM 669 N N . GLU A 1 89 ? -14.704 2.583 15.408 1.00 83.19 89 GLU A N 1
ATOM 670 C CA . GLU A 1 89 ? -15.706 3.554 14.957 1.00 83.19 89 GLU A CA 1
ATOM 671 C C . GLU A 1 89 ? -16.930 2.856 14.344 1.00 83.19 89 GLU A C 1
ATOM 673 O O . GLU A 1 89 ? -18.066 3.177 14.692 1.00 83.19 89 GLU A O 1
ATOM 678 N N . ALA A 1 90 ? -16.710 1.837 13.506 1.00 84.62 90 ALA A N 1
ATOM 679 C CA . ALA A 1 90 ? -17.787 1.031 12.937 1.00 84.62 90 ALA A CA 1
ATOM 680 C C . ALA A 1 90 ? -18.624 0.321 14.015 1.00 84.62 90 ALA A C 1
ATOM 682 O O . ALA A 1 90 ? -19.847 0.273 13.898 1.00 84.62 90 ALA A O 1
ATOM 683 N N . LEU A 1 91 ? -17.996 -0.181 15.087 1.00 83.06 91 LEU A N 1
ATOM 684 C CA . LEU A 1 91 ? -18.722 -0.743 16.230 1.00 83.06 91 LEU A CA 1
A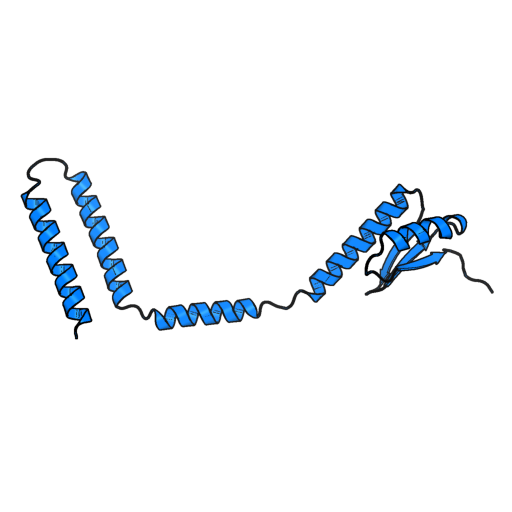TOM 685 C C . LEU A 1 91 ? -19.619 0.312 16.888 1.00 83.06 91 LEU A C 1
ATOM 687 O O . LEU A 1 91 ? -20.787 0.033 17.132 1.00 83.06 91 LEU A O 1
ATOM 691 N N . GLY A 1 92 ? -19.128 1.536 17.106 1.00 82.94 92 GLY A N 1
ATOM 692 C CA . GLY A 1 92 ? -19.949 2.626 17.647 1.00 82.94 92 GLY A CA 1
ATOM 693 C C . GLY A 1 92 ? -21.191 2.919 16.799 1.00 82.94 92 GLY A C 1
ATOM 694 O O . GLY A 1 92 ? -22.288 3.060 17.339 1.00 82.94 92 GLY A O 1
ATOM 695 N N . VAL A 1 93 ? -21.041 2.925 15.471 1.00 85.56 93 VAL A N 1
ATOM 696 C CA . VAL A 1 93 ? -22.169 3.092 14.538 1.00 85.56 93 VAL A CA 1
ATOM 697 C C . VAL A 1 93 ? -23.163 1.934 14.652 1.00 85.56 93 VAL A C 1
ATOM 699 O O . VAL A 1 93 ? -24.361 2.182 14.752 1.00 85.56 93 VAL A O 1
ATOM 702 N N . LEU A 1 94 ? -22.690 0.685 14.702 1.00 85.69 94 LEU A N 1
ATOM 703 C CA . LEU A 1 94 ? -23.557 -0.493 14.831 1.00 85.69 94 LEU A CA 1
ATOM 704 C C . LEU A 1 94 ? -24.344 -0.507 16.148 1.00 85.69 94 LEU A C 1
ATOM 706 O O . LEU A 1 94 ? -25.519 -0.873 16.153 1.00 85.69 94 LEU A O 1
ATOM 710 N N . LEU A 1 95 ? -23.720 -0.108 17.261 1.00 84.12 95 LEU A N 1
ATOM 711 C CA . LEU A 1 95 ? -24.419 0.004 18.544 1.00 84.12 95 LEU A CA 1
ATOM 712 C C . LEU A 1 95 ? -25.492 1.103 18.491 1.00 84.12 95 LEU A C 1
ATOM 714 O O . LEU A 1 95 ? -26.623 0.863 18.913 1.00 84.12 95 LEU A O 1
ATOM 718 N N . ALA A 1 96 ? -25.183 2.252 17.885 1.00 83.31 96 ALA A N 1
ATOM 719 C CA . ALA A 1 96 ? -26.148 3.332 17.696 1.00 83.31 96 ALA A CA 1
ATOM 720 C C . ALA A 1 96 ? -27.320 2.934 16.774 1.00 83.31 96 ALA A C 1
ATOM 722 O O . ALA A 1 96 ? -28.466 3.273 17.064 1.00 83.31 96 ALA A O 1
ATOM 723 N N . GLU A 1 97 ? -27.073 2.174 15.698 1.00 85.50 97 GLU A N 1
ATOM 724 C CA . GLU A 1 97 ? -28.130 1.647 14.816 1.00 85.50 97 GLU A CA 1
ATOM 725 C C . GLU A 1 97 ? -29.088 0.693 15.541 1.00 85.50 97 GLU A C 1
ATOM 727 O O . GLU A 1 97 ? -30.273 0.632 15.212 1.00 85.50 97 GLU A O 1
ATOM 732 N N . GLN A 1 98 ? -28.595 -0.036 16.544 1.00 81.69 98 GLN A N 1
ATOM 733 C CA . GLN A 1 98 ? -29.404 -0.916 17.392 1.00 81.69 98 GLN A CA 1
ATOM 734 C C . GLN A 1 98 ? -30.075 -0.169 18.558 1.00 81.69 98 GLN A C 1
ATOM 736 O O . GLN A 1 98 ? -30.757 -0.792 19.368 1.00 81.69 98 GLN A O 1
ATOM 741 N N . GLY A 1 99 ? -29.913 1.158 18.636 1.00 81.25 99 GLY A N 1
ATOM 742 C CA . GLY A 1 99 ? -30.481 1.996 19.691 1.00 81.25 99 GLY A CA 1
ATOM 743 C C . GLY A 1 99 ? -29.780 1.860 21.042 1.00 81.25 99 GLY A C 1
ATOM 744 O O . GLY A 1 99 ? -30.353 2.253 22.053 1.00 81.25 99 GLY A O 1
ATOM 745 N N . ILE A 1 100 ? -28.566 1.302 21.068 1.00 82.31 100 ILE A N 1
ATOM 746 C CA . ILE A 1 100 ? -27.778 1.116 22.286 1.00 82.31 100 ILE A CA 1
ATOM 747 C C . ILE A 1 100 ? -26.903 2.354 22.482 1.00 82.31 100 ILE A C 1
ATOM 749 O O . ILE A 1 100 ? -25.971 2.602 21.712 1.00 82.31 100 ILE A O 1
ATOM 753 N N . GLU A 1 101 ? -27.187 3.129 23.527 1.00 80.50 101 GLU A N 1
ATOM 754 C CA . GLU A 1 101 ? -26.348 4.264 23.913 1.00 80.50 101 GLU A CA 1
ATOM 755 C C . GLU A 1 101 ? -25.052 3.754 24.558 1.00 80.50 101 GLU A C 1
ATOM 757 O O . GLU A 1 101 ? -25.018 3.326 25.717 1.00 80.50 101 GLU A O 1
ATOM 762 N N . ALA A 1 102 ? -23.975 3.777 23.772 1.00 78.94 102 ALA A N 1
ATOM 763 C CA . ALA A 1 102 ? -22.660 3.309 24.178 1.00 78.94 102 ALA A CA 1
ATOM 764 C C . ALA A 1 102 ? -21.551 4.242 23.689 1.00 78.94 102 ALA A C 1
ATOM 766 O O . ALA A 1 102 ? -21.562 4.709 22.549 1.00 78.94 102 ALA A O 1
ATOM 767 N N . THR A 1 103 ? -20.544 4.453 24.531 1.00 81.06 103 THR A N 1
ATOM 768 C CA . THR A 1 103 ? -19.305 5.137 24.160 1.00 81.06 103 THR A CA 1
ATOM 769 C C . THR A 1 103 ? -18.227 4.103 23.867 1.00 81.06 103 THR A C 1
ATOM 771 O O . THR A 1 103 ? -17.851 3.324 24.742 1.00 81.06 103 THR A O 1
ATOM 774 N N . VAL A 1 104 ? -17.702 4.101 22.641 1.00 81.19 104 VAL A N 1
ATOM 775 C CA . VAL A 1 104 ? -16.608 3.211 22.235 1.00 81.19 104 VAL A CA 1
ATOM 776 C C . VAL A 1 104 ? -15.281 3.956 22.340 1.00 81.19 104 VAL A C 1
ATOM 778 O O . VAL A 1 104 ? -15.075 4.971 21.678 1.00 81.19 104 VAL A O 1
ATOM 781 N N . SER A 1 105 ? -14.369 3.450 23.167 1.00 79.25 105 SER A N 1
ATOM 782 C CA . SER A 1 105 ? -13.027 4.001 23.356 1.00 79.25 105 SER A CA 1
ATOM 783 C C . SER A 1 105 ? -11.974 2.944 23.041 1.00 79.25 105 SER A C 1
ATOM 785 O O . SER A 1 105 ? -12.011 1.836 23.570 1.00 79.25 105 SER A O 1
ATOM 787 N N . LEU A 1 106 ? -11.025 3.274 22.165 1.00 78.31 106 LEU A N 1
ATOM 788 C CA . LEU A 1 106 ? -9.917 2.389 21.808 1.00 78.31 106 LEU A CA 1
ATOM 789 C C . LEU A 1 106 ? -8.656 2.832 22.560 1.00 78.31 106 LEU A C 1
ATOM 791 O O . LEU A 1 106 ? -8.089 3.883 22.258 1.00 78.31 106 LEU A O 1
ATOM 795 N N . GLN A 1 107 ? -8.208 2.029 23.527 1.00 76.06 107 GLN A N 1
ATOM 796 C CA . GLN A 1 107 ? -6.949 2.248 24.242 1.00 76.06 107 GLN A CA 1
ATOM 797 C C . GLN A 1 107 ? -5.914 1.219 23.779 1.00 76.06 107 GLN A C 1
ATOM 799 O O . GLN A 1 107 ? -5.869 0.084 24.253 1.00 76.06 107 GLN A O 1
ATOM 804 N N . GLY A 1 108 ? -5.073 1.617 22.822 1.00 74.12 108 GLY A N 1
ATOM 805 C CA . GLY A 1 108 ? -4.056 0.736 22.247 1.00 74.12 108 GLY A CA 1
ATOM 806 C C . GLY A 1 108 ? -4.681 -0.413 21.450 1.00 74.12 108 GLY A C 1
ATOM 807 O O . GLY A 1 108 ? -5.191 -0.195 20.354 1.00 74.12 108 GLY A O 1
ATOM 808 N N . GLU A 1 109 ? -4.616 -1.631 21.990 1.00 70.12 109 GLU A N 1
ATOM 809 C CA . GLU A 1 109 ? -5.171 -2.847 21.370 1.00 70.12 109 GLU A CA 1
ATOM 810 C C . GLU A 1 109 ? -6.526 -3.279 21.954 1.00 70.12 109 GLU A C 1
ATOM 812 O O . GLU A 1 109 ? -7.187 -4.148 21.385 1.00 70.12 109 GLU A O 1
ATOM 817 N N . GLN A 1 110 ? -6.955 -2.664 23.060 1.00 77.62 110 GLN A N 1
ATOM 818 C CA . GLN A 1 110 ? -8.195 -3.003 23.754 1.00 77.62 110 GLN A CA 1
ATOM 819 C C . GLN A 1 110 ? -9.292 -1.994 23.390 1.00 77.62 110 GLN A C 1
ATOM 821 O O . GLN A 1 110 ? -9.119 -0.781 23.545 1.00 77.62 110 GLN A O 1
ATOM 826 N N . CYS A 1 111 ? -10.432 -2.491 22.915 1.00 81.12 111 CYS A N 1
ATOM 827 C CA . CYS A 1 111 ? -11.619 -1.686 22.653 1.00 81.12 111 CYS A CA 1
ATOM 828 C C . CYS A 1 111 ? -12.558 -1.774 23.861 1.00 81.12 111 CYS A C 1
ATOM 830 O O . CYS A 1 111 ? -13.114 -2.833 24.141 1.00 81.12 111 CYS A O 1
ATOM 832 N N . THR A 1 112 ? -12.729 -0.677 24.593 1.00 81.62 112 THR A N 1
ATOM 833 C CA . THR A 1 112 ? -13.661 -0.607 25.721 1.00 81.62 112 THR A CA 1
ATOM 834 C C . THR A 1 112 ? -14.952 0.049 25.263 1.00 81.62 112 THR A C 1
ATOM 836 O O . THR A 1 112 ? -14.954 1.198 24.822 1.00 81.62 112 THR A O 1
ATOM 839 N N . VAL A 1 113 ? -16.050 -0.690 25.370 1.00 83.12 113 VAL A N 1
ATOM 840 C CA . VAL A 1 113 ? -17.397 -0.208 25.074 1.00 83.12 113 VAL A CA 1
ATOM 841 C C . VAL A 1 113 ? -18.089 0.059 26.403 1.00 83.12 113 VAL A C 1
ATOM 843 O O . VAL A 1 113 ? -18.393 -0.879 27.140 1.00 83.12 113 VAL A O 1
ATOM 846 N N . THR A 1 114 ? -18.308 1.332 26.718 1.00 82.88 114 THR A N 1
ATOM 847 C CA . THR A 1 114 ? -19.008 1.755 27.932 1.00 82.88 114 THR A CA 1
ATOM 848 C C . THR A 1 114 ? -20.481 1.971 27.619 1.00 82.88 114 THR A C 1
ATOM 850 O O . THR A 1 114 ? -20.816 2.838 26.815 1.00 82.88 114 THR A O 1
ATOM 853 N N . LEU A 1 115 ? -21.354 1.184 28.239 1.00 82.75 115 LEU A N 1
ATOM 854 C CA . LEU A 1 115 ? -22.806 1.275 28.099 1.00 82.75 115 LEU A CA 1
ATOM 855 C C . LEU A 1 115 ? -23.387 2.235 29.139 1.00 82.75 115 LEU A C 1
ATOM 857 O O . LEU A 1 115 ? -22.973 2.204 30.298 1.00 82.75 115 LEU A O 1
ATOM 861 N N . VAL A 1 116 ? -24.387 3.023 28.740 1.00 81.75 116 VAL A N 1
ATOM 862 C CA . VAL A 1 116 ? -25.140 3.903 29.654 1.00 81.75 116 VAL A CA 1
ATOM 863 C C . VAL A 1 116 ? -26.152 3.106 30.488 1.00 81.75 116 VAL A C 1
ATOM 865 O O . VAL A 1 116 ? -26.435 3.448 31.633 1.00 81.75 116 VAL A O 1
ATOM 868 N N . GLN A 1 117 ? -26.702 2.024 29.930 1.00 75.75 117 GLN A N 1
ATOM 869 C CA . GLN A 1 117 ? -27.736 1.208 30.568 1.00 75.75 117 GLN A CA 1
ATOM 870 C C . GLN A 1 117 ? -27.283 -0.245 30.719 1.00 75.75 117 GLN A C 1
ATOM 872 O O . GLN A 1 117 ? -26.913 -0.913 29.755 1.00 75.75 117 GLN A O 1
ATOM 877 N N . GLU A 1 118 ? -27.385 -0.771 31.940 1.00 76.06 118 GLU A N 1
ATOM 878 C CA . GLU A 1 118 ? -27.032 -2.162 32.252 1.00 76.06 118 GLU A CA 1
ATOM 879 C C . GLU A 1 118 ? -27.977 -3.176 31.574 1.00 76.06 118 GLU A C 1
ATOM 881 O O . GLU A 1 118 ? -27.590 -4.308 31.287 1.00 76.06 118 GLU A O 1
ATOM 886 N N . ALA A 1 119 ? -29.203 -2.757 31.237 1.00 75.94 119 ALA A N 1
ATOM 887 C CA . ALA A 1 119 ? -30.181 -3.570 30.512 1.00 75.94 119 ALA A CA 1
ATOM 888 C C . ALA A 1 119 ? -29.732 -3.938 29.083 1.00 75.94 119 ALA A C 1
ATOM 890 O O . ALA A 1 119 ? -30.163 -4.968 28.557 1.00 75.94 119 ALA A O 1
ATOM 891 N N . ASP A 1 120 ? -28.837 -3.144 28.488 1.00 79.94 120 ASP A N 1
ATOM 892 C CA . ASP A 1 120 ? -28.348 -3.340 27.122 1.00 79.94 120 ASP A CA 1
ATOM 893 C C . ASP A 1 120 ? -27.104 -4.237 27.051 1.00 79.94 120 ASP A C 1
ATOM 895 O O . ASP A 1 120 ? -26.704 -4.645 25.959 1.00 79.94 120 ASP A O 1
ATOM 899 N N . LEU A 1 121 ? -26.531 -4.631 28.198 1.00 77.44 121 LEU A N 1
ATOM 900 C CA . LEU A 1 121 ? -25.391 -5.554 28.277 1.00 77.44 121 LEU A CA 1
ATOM 901 C C . LEU A 1 121 ? -25.549 -6.822 27.421 1.00 77.44 121 LEU A C 1
ATOM 903 O O . LEU A 1 121 ? -24.663 -7.094 26.609 1.00 77.44 121 LEU A O 1
ATOM 907 N N . PRO A 1 122 ? -26.635 -7.614 27.538 1.00 80.19 122 PRO A N 1
ATOM 908 C CA . PRO A 1 122 ? -26.754 -8.861 26.785 1.00 80.19 122 PRO A CA 1
ATOM 909 C C . PRO A 1 122 ? -26.944 -8.639 25.278 1.00 80.19 122 PRO A C 1
ATOM 911 O O . PRO A 1 122 ? -26.595 -9.513 24.482 1.00 80.19 122 PRO A O 1
ATOM 914 N N . ALA A 1 123 ? -27.505 -7.498 24.868 1.00 80.19 123 ALA A N 1
ATOM 915 C CA . ALA A 1 123 ? -27.667 -7.144 23.460 1.00 80.19 123 ALA A CA 1
ATOM 916 C C . ALA A 1 123 ? -26.338 -6.659 22.864 1.00 80.19 123 ALA A C 1
ATOM 918 O O . ALA A 1 123 ? -25.911 -7.160 21.821 1.00 80.19 123 ALA A O 1
ATOM 919 N N . ALA A 1 124 ? -25.643 -5.770 23.576 1.00 80.94 124 ALA A N 1
ATOM 920 C CA . ALA A 1 124 ? -24.319 -5.284 23.217 1.00 80.94 124 ALA A CA 1
ATOM 921 C C . ALA A 1 124 ? -23.307 -6.433 23.136 1.00 80.94 124 ALA A C 1
ATOM 923 O O . ALA A 1 124 ? -22.601 -6.551 22.140 1.00 80.94 124 ALA A O 1
ATOM 924 N N . GLN A 1 125 ? -23.289 -7.344 24.113 1.00 81.81 125 GLN A N 1
ATOM 925 C CA . GLN A 1 125 ? -22.373 -8.486 24.117 1.00 81.81 125 GLN A CA 1
ATOM 926 C C . GLN A 1 125 ? -22.538 -9.381 22.888 1.00 81.81 125 GLN A C 1
ATOM 928 O O . GLN A 1 125 ? -21.548 -9.747 22.263 1.00 81.81 125 GLN A O 1
ATOM 933 N N . ARG A 1 126 ? -23.776 -9.658 22.464 1.00 82.25 126 ARG A N 1
ATOM 934 C CA . ARG A 1 126 ? -24.024 -10.428 21.234 1.00 82.25 126 ARG A CA 1
ATOM 935 C C . ARG A 1 126 ? -23.544 -9.708 19.978 1.00 82.25 126 ARG A C 1
ATOM 937 O O . ARG A 1 126 ? -23.039 -10.356 19.064 1.00 82.25 126 ARG A O 1
ATOM 944 N N . LEU A 1 127 ? -23.719 -8.389 19.914 1.00 81.62 127 LEU A N 1
ATOM 945 C CA . LEU A 1 127 ? -23.249 -7.584 18.787 1.00 81.62 127 LEU A CA 1
ATOM 946 C C . LEU A 1 127 ? -21.722 -7.546 18.737 1.00 81.62 127 LEU A C 1
ATOM 948 O O . LEU A 1 127 ? -21.155 -7.678 17.655 1.00 81.62 127 LEU A O 1
ATOM 952 N N . LEU A 1 128 ? -21.062 -7.431 19.889 1.00 81.31 128 LEU A N 1
ATOM 953 C CA . LEU A 1 128 ? -19.609 -7.494 19.992 1.00 81.31 128 LEU A CA 1
ATOM 954 C C . LEU A 1 128 ? -19.084 -8.880 19.593 1.00 81.31 128 LEU A C 1
ATOM 956 O O . LEU A 1 128 ? -18.202 -8.956 18.747 1.00 81.31 128 LEU A O 1
ATOM 960 N N . ASP A 1 129 ? -19.659 -9.974 20.095 1.00 81.06 129 ASP A N 1
ATOM 961 C CA . ASP A 1 129 ? -19.234 -11.335 19.729 1.00 81.06 129 ASP A CA 1
ATOM 962 C C . ASP A 1 129 ? -19.380 -11.612 18.222 1.00 81.06 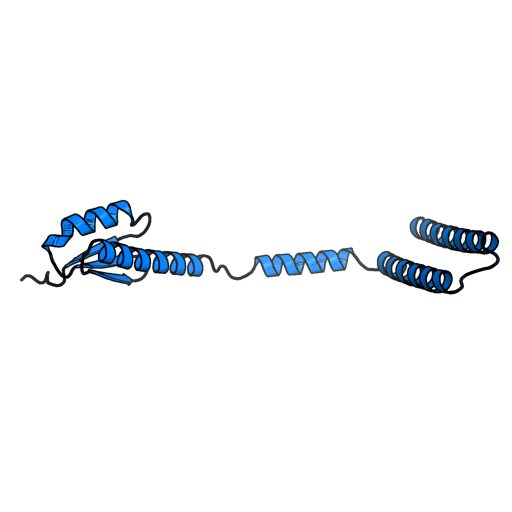129 ASP A C 1
ATOM 964 O O . ASP A 1 129 ? -18.558 -12.307 17.623 1.00 81.06 129 ASP A O 1
ATOM 968 N N . ALA A 1 130 ? -20.409 -11.045 17.584 1.00 82.19 130 ALA A N 1
ATOM 969 C CA . ALA A 1 130 ? -20.646 -11.213 16.154 1.00 82.19 130 ALA A CA 1
ATOM 970 C C . ALA A 1 130 ? -19.756 -10.322 15.263 1.00 82.19 130 ALA A C 1
ATOM 972 O O . ALA A 1 130 ? -19.502 -10.693 14.117 1.00 82.19 130 ALA A O 1
ATOM 973 N N . ASN A 1 131 ? -19.295 -9.164 15.756 1.00 79.62 131 ASN A N 1
ATOM 974 C CA . ASN A 1 131 ? -18.654 -8.133 14.924 1.00 79.62 131 ASN A CA 1
ATOM 975 C C . ASN A 1 131 ? -17.221 -7.753 15.342 1.00 79.62 131 ASN A C 1
ATOM 977 O O . ASN A 1 131 ? -16.513 -7.146 14.541 1.00 79.62 131 ASN A O 1
ATOM 981 N N . CYS A 1 132 ? -16.750 -8.111 16.543 1.00 70.56 132 CYS A N 1
ATOM 982 C CA . CYS A 1 132 ? -15.418 -7.721 17.026 1.00 70.56 132 CYS A CA 1
ATOM 983 C C . CYS A 1 132 ? -14.269 -8.439 16.309 1.00 70.56 132 CYS A C 1
ATOM 985 O O . CYS A 1 132 ? -13.158 -7.914 16.292 1.00 70.56 132 CYS A O 1
ATOM 987 N N . GLY A 1 133 ? -14.504 -9.586 15.662 1.00 72.75 133 GLY A N 1
ATOM 988 C CA . GLY A 1 133 ? -13.491 -10.271 14.853 1.00 72.75 133 GLY A CA 1
ATOM 989 C C . GLY A 1 133 ? -12.195 -10.537 15.632 1.00 72.75 133 GLY A C 1
ATOM 990 O O . GLY A 1 133 ? -12.145 -11.440 16.459 1.00 72.75 133 GLY A O 1
ATOM 991 N N . SER A 1 134 ? -11.142 -9.758 15.354 1.00 65.69 134 SER A N 1
ATOM 992 C CA . SER A 1 134 ? -9.826 -9.833 16.013 1.00 65.69 134 SER A CA 1
ATOM 993 C C . SER A 1 134 ? -9.575 -8.762 17.087 1.00 65.69 134 SER A C 1
ATOM 995 O O . SER A 1 134 ? -8.470 -8.693 17.621 1.00 65.69 134 SER A O 1
ATOM 997 N N . LEU A 1 135 ? -10.537 -7.881 17.362 1.00 72.06 135 LEU A N 1
ATOM 998 C CA . LEU A 1 135 ? -10.421 -6.844 18.386 1.00 72.06 135 LEU A CA 1
ATOM 999 C C . LEU A 1 135 ? -10.760 -7.417 19.762 1.00 72.06 135 LEU A C 1
ATOM 1001 O O . LEU A 1 135 ? -11.813 -8.028 19.946 1.00 72.06 135 LEU A O 1
ATOM 1005 N N . ALA A 1 136 ? -9.894 -7.175 20.746 1.00 75.06 136 ALA A N 1
ATOM 1006 C CA . ALA A 1 136 ? -10.184 -7.478 22.140 1.00 75.06 136 ALA A CA 1
ATOM 1007 C C . ALA A 1 136 ? -11.180 -6.439 22.678 1.00 75.06 136 ALA A C 1
ATOM 1009 O O . ALA A 1 136 ? -10.793 -5.361 23.130 1.00 75.06 136 ALA A O 1
ATOM 1010 N N . CYS A 1 137 ? -12.472 -6.742 22.559 1.00 76.31 137 CYS A N 1
ATOM 1011 C CA . CYS A 1 137 ? -13.541 -5.875 23.033 1.00 76.31 137 CYS A CA 1
ATOM 1012 C C . CYS A 1 137 ? -13.933 -6.225 24.478 1.00 76.31 137 CYS A C 1
ATOM 1014 O O . CYS A 1 137 ? -14.215 -7.381 24.787 1.00 76.31 137 CYS A O 1
ATOM 1016 N N . THR A 1 138 ? -13.986 -5.228 25.358 1.00 79.38 138 THR A N 1
ATOM 1017 C CA . THR A 1 138 ? -14.456 -5.356 26.746 1.00 79.38 138 THR A CA 1
ATOM 1018 C C . THR A 1 138 ? -15.607 -4.403 27.011 1.00 79.38 138 THR A C 1
ATOM 1020 O O . THR A 1 138 ? -15.552 -3.237 26.627 1.00 79.38 138 THR A O 1
ATOM 1023 N N . LEU A 1 139 ? -16.640 -4.900 27.686 1.00 80.94 139 LEU A N 1
ATOM 1024 C CA . LEU A 1 139 ? -17.804 -4.114 28.078 1.00 80.94 139 LEU A CA 1
ATOM 1025 C C . LEU A 1 139 ? -17.596 -3.541 29.478 1.00 80.94 139 LEU A C 1
ATOM 1027 O O . LEU A 1 139 ? -17.191 -4.261 30.390 1.00 80.94 139 LEU A O 1
ATOM 1031 N N . ALA A 1 140 ? -17.899 -2.259 29.635 1.00 78.31 140 ALA A N 1
ATOM 1032 C CA . ALA A 1 140 ? -18.008 -1.579 30.917 1.00 78.31 140 ALA A CA 1
ATOM 1033 C C . ALA A 1 140 ? -19.391 -0.921 31.008 1.00 78.31 140 ALA A C 1
ATOM 1035 O O . ALA A 1 140 ? -19.990 -0.586 29.988 1.00 78.31 140 ALA A O 1
ATOM 1036 N N . VAL A 1 141 ? -19.908 -0.735 32.217 1.00 77.75 141 VAL A N 1
ATOM 1037 C CA . VAL A 1 141 ? -21.164 -0.009 32.451 1.00 77.75 141 VAL A CA 1
ATOM 1038 C C . VAL A 1 141 ? -20.821 1.279 33.181 1.00 77.75 141 VAL A C 1
ATOM 1040 O O . VAL A 1 141 ? -20.034 1.256 34.132 1.00 77.75 141 VAL A O 1
ATOM 1043 N N . GLU A 1 142 ? -21.376 2.399 32.723 1.00 64.44 142 GLU A N 1
ATOM 1044 C CA . GLU A 1 142 ? -21.227 3.705 33.365 1.00 64.44 142 GLU A CA 1
ATOM 1045 C C . GLU A 1 142 ? -22.008 3.703 34.695 1.00 64.44 142 GLU A C 1
ATOM 1047 O O . GLU A 1 142 ? -23.155 4.128 34.770 1.00 64.44 142 GLU A O 1
ATOM 1052 N N . GLY A 1 143 ? -21.418 3.114 35.742 1.00 53.41 143 GLY A N 1
ATOM 1053 C CA . GLY A 1 143 ? -22.064 2.980 37.054 1.00 53.41 143 GLY A CA 1
ATOM 1054 C C . GLY A 1 143 ? -21.624 1.802 37.928 1.00 53.41 143 GLY A C 1
ATOM 1055 O O . GLY A 1 143 ? -22.112 1.688 39.045 1.00 53.41 143 GLY A O 1
ATOM 1056 N N . GLY A 1 144 ? -20.705 0.943 37.475 1.00 48.25 144 GLY A N 1
ATOM 1057 C CA . GLY A 1 144 ? -20.177 -0.168 38.278 1.00 48.25 144 GLY A CA 1
ATOM 1058 C C . GLY A 1 144 ? -19.057 0.228 39.251 1.00 48.25 144 GLY A C 1
ATOM 1059 O O . GLY A 1 144 ? -17.960 -0.316 39.157 1.00 48.25 144 GLY A O 1
ATOM 1060 N N . GLU A 1 145 ? -19.314 1.174 40.157 1.00 40.75 145 GLU A N 1
ATOM 1061 C CA . GLU A 1 145 ? -18.565 1.340 41.413 1.00 40.75 145 GLU A CA 1
ATOM 1062 C C . GLU A 1 145 ? -19.497 0.931 42.568 1.00 40.75 145 GLU A C 1
ATOM 1064 O O . GLU A 1 145 ? -20.247 1.750 43.086 1.00 40.75 145 GLU A O 1
ATOM 1069 N N . ASP A 1 146 ? -19.441 -0.338 42.972 1.00 43.78 146 ASP A N 1
ATOM 1070 C CA . ASP A 1 146 ? -19.814 -0.786 44.320 1.00 43.78 146 ASP A CA 1
ATOM 1071 C C . ASP A 1 146 ? -18.479 -1.211 44.973 1.00 43.78 146 ASP A C 1
ATOM 1073 O O . ASP A 1 146 ? -17.719 -1.976 44.379 1.00 43.78 146 ASP A O 1
ATOM 1077 N N . GLY A 1 147 ? -18.024 -0.646 46.093 1.00 35.22 147 GLY A N 1
ATOM 1078 C CA . GLY A 1 147 ? -18.717 -0.665 47.379 1.00 35.22 147 GLY A CA 1
ATOM 1079 C C . GLY A 1 147 ? -18.158 -1.806 48.221 1.00 35.22 147 GLY A C 1
ATOM 1080 O O . GLY A 1 147 ? -18.607 -2.951 48.010 1.00 35.22 147 GLY A O 1
#